Protein AF-A0A9E4ADN0-F1 (afdb_monomer_lite)

Secondary structure (DSSP, 8-state):
-------TTT-SSEEEEEEE---TTS--SS-EEEEEE-SSTT-EEEEEEE--TTS--EEEEEEEETTEEEEEE--B----SSEEEEEEEETTEEEEEEESSTT--

Sequence (105 aa):
MIERDVPNSVAKNITVSGIFTSDPDKPADAWIGIFIYSDDDLNYACLLFGGESNQAQKTLIGSMVKANWNKHGHPQTSFDVPIHLKLVKEDDVFSGYFRESEKDD

Radius of gyration: 14.73 Å; chains: 1; bounding box: 38×30×45 Å

Structure (mmCIF, N/CA/C/O backbone):
data_AF-A0A9E4ADN0-F1
#
_entry.id   AF-A0A9E4ADN0-F1
#
loop_
_atom_site.group_PDB
_atom_site.id
_atom_site.type_symbol
_atom_site.label_atom_id
_atom_site.label_alt_id
_atom_site.label_comp_id
_atom_site.label_asym_id
_atom_site.label_entity_id
_atom_site.label_seq_id
_atom_site.pdbx_PDB_ins_code
_atom_site.Cartn_x
_atom_site.Cartn_y
_atom_site.Cartn_z
_atom_site.occupancy
_atom_site.B_iso_or_equiv
_atom_site.auth_seq_id
_atom_site.auth_comp_id
_atom_site.auth_asym_id
_atom_site.auth_atom_id
_atom_site.pdbx_PDB_model_num
ATOM 1 N N . MET A 1 1 ? -5.833 -19.753 3.822 1.00 52.66 1 MET A N 1
ATOM 2 C CA . MET A 1 1 ? -5.507 -18.834 4.927 1.00 52.66 1 MET A CA 1
ATOM 3 C C . MET A 1 1 ? -4.324 -19.429 5.666 1.00 52.66 1 MET A C 1
ATOM 5 O O . MET A 1 1 ? -4.416 -20.580 6.068 1.00 52.66 1 MET A O 1
ATOM 9 N N . ILE A 1 2 ? -3.194 -18.724 5.709 1.00 59.56 2 ILE A N 1
ATOM 10 C CA . ILE A 1 2 ? -2.017 -19.131 6.487 1.00 59.56 2 ILE A CA 1
ATOM 11 C C . ILE A 1 2 ? -1.931 -18.127 7.630 1.00 59.56 2 ILE A C 1
ATOM 13 O O . ILE A 1 2 ? -1.767 -16.938 7.374 1.00 59.56 2 ILE A O 1
ATOM 17 N N . GLU A 1 3 ? -2.104 -18.593 8.860 1.00 63.88 3 GLU A N 1
ATOM 18 C CA . GLU A 1 3 ? -2.095 -17.747 10.054 1.00 63.88 3 GLU A CA 1
ATOM 19 C C . GLU A 1 3 ? -0.711 -17.786 10.711 1.00 63.88 3 GLU A C 1
ATOM 21 O O . GLU A 1 3 ? -0.030 -18.816 10.699 1.00 63.88 3 GLU A O 1
ATOM 26 N N . ARG A 1 4 ? -0.273 -16.656 11.275 1.00 61.94 4 ARG A N 1
ATOM 27 C CA . ARG A 1 4 ? 0.888 -16.598 12.169 1.00 61.94 4 ARG A CA 1
ATOM 28 C C . ARG A 1 4 ? 0.526 -15.790 13.402 1.00 61.94 4 ARG A C 1
ATOM 30 O O . ARG A 1 4 ? -0.013 -14.694 13.278 1.00 61.94 4 ARG A O 1
ATOM 37 N N . ASP A 1 5 ? 0.886 -16.315 14.566 1.00 70.25 5 ASP A N 1
ATOM 38 C CA . ASP A 1 5 ? 0.614 -15.664 15.841 1.00 70.25 5 ASP A CA 1
ATOM 39 C C . ASP A 1 5 ? 1.531 -14.453 16.038 1.00 70.25 5 ASP A C 1
ATOM 41 O O . ASP A 1 5 ? 2.734 -14.587 16.275 1.00 70.25 5 ASP A O 1
ATOM 45 N N . VAL A 1 6 ? 0.951 -13.257 15.972 1.00 67.44 6 VAL A N 1
ATOM 46 C CA . VAL A 1 6 ? 1.539 -12.044 16.545 1.00 67.44 6 VAL A CA 1
ATOM 47 C C . VAL A 1 6 ? 0.651 -11.645 17.721 1.00 67.44 6 VAL A C 1
ATOM 49 O O . VAL A 1 6 ? -0.512 -11.309 17.503 1.00 67.44 6 VAL A O 1
ATOM 52 N N . PRO A 1 7 ? 1.138 -11.695 18.974 1.00 67.00 7 PRO A N 1
ATOM 53 C CA . PRO A 1 7 ? 0.315 -11.335 20.120 1.00 67.00 7 PRO A CA 1
ATOM 54 C C . PRO A 1 7 ? -0.205 -9.896 20.007 1.00 67.00 7 PRO A C 1
ATOM 56 O O . PRO A 1 7 ? 0.569 -8.964 19.790 1.00 67.00 7 PRO A O 1
ATOM 59 N N . ASN A 1 8 ? -1.503 -9.685 20.241 1.00 63.53 8 ASN A N 1
ATOM 60 C CA . ASN A 1 8 ? -2.112 -8.346 20.204 1.00 63.53 8 ASN A CA 1
ATOM 61 C C . ASN A 1 8 ? -1.409 -7.339 21.133 1.00 63.53 8 ASN A C 1
ATOM 63 O O . ASN A 1 8 ? -1.388 -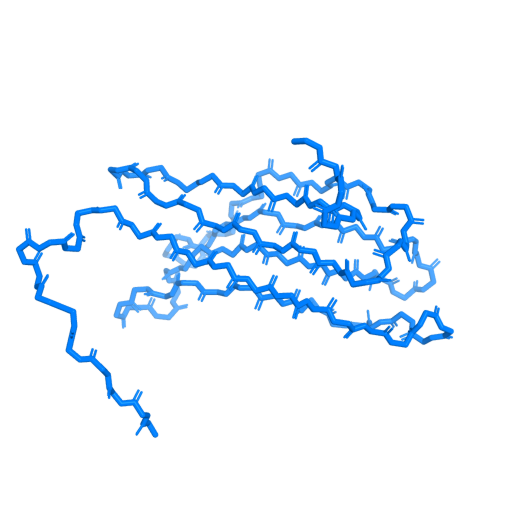6.144 20.858 1.00 63.53 8 ASN A O 1
ATOM 67 N N . SER A 1 9 ? -0.792 -7.817 22.219 1.00 65.88 9 SER A N 1
ATOM 68 C CA . SER A 1 9 ? -0.026 -6.993 23.160 1.00 65.88 9 SER A CA 1
ATOM 69 C C . SER A 1 9 ? 1.237 -6.363 22.560 1.00 65.88 9 SER A C 1
ATOM 71 O O . SER A 1 9 ? 1.696 -5.345 23.079 1.00 65.88 9 SER A O 1
ATOM 73 N N . VAL A 1 10 ? 1.785 -6.932 21.479 1.00 66.12 10 VAL A N 1
ATOM 74 C CA . VAL A 1 10 ? 2.960 -6.400 20.766 1.00 66.12 10 VAL A CA 1
ATOM 75 C C . VAL A 1 10 ? 2.602 -5.718 19.439 1.00 66.12 10 VAL A C 1
ATOM 77 O O . VAL A 1 10 ? 3.418 -4.977 18.900 1.00 66.12 10 VAL A O 1
ATOM 80 N N . ALA A 1 11 ? 1.374 -5.887 18.939 1.00 63.69 11 ALA A N 1
ATOM 81 C CA . ALA A 1 11 ? 0.909 -5.379 17.644 1.00 63.69 11 ALA A CA 1
ATOM 82 C C . ALA A 1 11 ? 0.394 -3.920 17.679 1.00 63.69 11 ALA A C 1
ATOM 84 O O . ALA A 1 11 ? -0.604 -3.598 17.039 1.00 63.69 11 ALA A O 1
ATOM 85 N N . LYS A 1 12 ? 1.039 -3.020 18.440 1.00 66.06 12 LYS A N 1
ATOM 86 C CA . LYS A 1 12 ? 0.599 -1.608 18.532 1.00 66.06 12 LYS A CA 1
ATOM 87 C C . LYS A 1 12 ? 0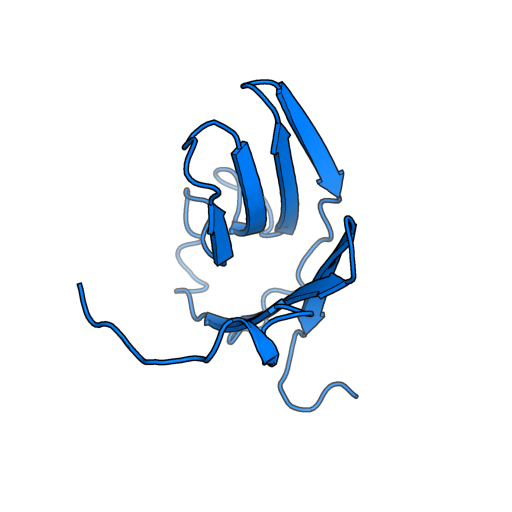.763 -0.850 17.214 1.00 66.06 12 LYS A C 1
ATOM 89 O O . LYS A 1 12 ? -0.152 -0.148 16.792 1.00 66.06 12 LYS A O 1
ATOM 94 N N . ASN A 1 13 ? 1.906 -1.047 16.563 1.00 77.62 13 ASN A N 1
ATOM 95 C CA . ASN A 1 13 ? 2.214 -0.466 15.264 1.00 77.62 13 ASN A CA 1
ATOM 96 C C . ASN A 1 13 ? 2.292 -1.593 14.242 1.00 77.62 13 ASN A C 1
ATOM 98 O O . ASN A 1 13 ? 2.913 -2.628 14.493 1.00 77.62 13 ASN A O 1
ATOM 102 N N . ILE A 1 14 ? 1.666 -1.388 13.089 1.00 82.81 14 ILE A N 1
ATOM 103 C CA . ILE A 1 14 ? 1.701 -2.352 11.991 1.00 82.81 14 ILE A CA 1
ATOM 104 C C . ILE A 1 14 ? 2.680 -1.814 10.962 1.00 82.81 14 ILE A C 1
ATOM 106 O O . ILE A 1 14 ? 2.551 -0.682 10.509 1.00 82.81 14 ILE A O 1
ATOM 110 N N . THR A 1 15 ? 3.664 -2.622 10.586 1.00 86.94 15 THR A N 1
ATOM 111 C CA . THR A 1 15 ? 4.478 -2.364 9.398 1.00 86.94 15 THR A CA 1
ATOM 112 C C . THR A 1 15 ? 4.288 -3.524 8.446 1.00 86.94 15 THR A C 1
ATOM 114 O O . THR A 1 15 ? 4.550 -4.671 8.803 1.00 86.94 15 THR A O 1
ATOM 117 N N . VAL A 1 16 ? 3.851 -3.215 7.231 1.00 89.12 16 VAL A N 1
ATOM 118 C CA . VAL A 1 16 ? 3.808 -4.168 6.127 1.00 89.12 16 VAL A CA 1
ATOM 119 C C . VAL A 1 16 ? 4.766 -3.665 5.065 1.00 89.12 16 VAL A C 1
ATOM 121 O O . VAL A 1 16 ? 4.664 -2.521 4.624 1.00 89.12 16 VAL A O 1
ATOM 124 N N . SER A 1 17 ? 5.705 -4.509 4.661 1.00 89.75 17 SER A N 1
ATOM 125 C CA . SER A 1 17 ? 6.613 -4.217 3.559 1.00 89.75 17 SER A CA 1
ATOM 126 C C . SER A 1 17 ? 6.585 -5.347 2.548 1.00 89.75 17 SER A C 1
ATOM 128 O O . SER A 1 17 ? 6.532 -6.518 2.926 1.00 89.75 17 SER A O 1
ATOM 130 N N . GLY A 1 18 ? 6.646 -4.989 1.275 1.00 88.00 18 GLY A N 1
ATOM 131 C CA . GLY A 1 18 ? 6.688 -5.932 0.172 1.00 88.00 18 GLY A CA 1
ATOM 132 C C . GLY A 1 18 ? 7.602 -5.425 -0.928 1.00 88.00 18 GLY A C 1
ATOM 133 O O . GLY A 1 18 ? 7.730 -4.218 -1.141 1.00 88.00 18 GLY A O 1
ATOM 134 N N . ILE A 1 19 ? 8.230 -6.374 -1.608 1.00 88.44 19 ILE A N 1
ATOM 135 C CA . ILE A 1 19 ? 9.014 -6.134 -2.811 1.00 88.44 19 ILE A CA 1
ATOM 136 C C . ILE A 1 19 ? 8.166 -6.633 -3.973 1.00 88.44 19 ILE A C 1
ATOM 138 O O . ILE A 1 19 ? 7.785 -7.805 -4.005 1.00 88.44 19 ILE A O 1
ATOM 142 N N . PHE A 1 20 ? 7.842 -5.736 -4.895 1.00 84.56 20 PHE A N 1
ATOM 143 C CA . PHE A 1 20 ? 6.973 -6.017 -6.025 1.00 84.56 20 PHE A CA 1
ATOM 144 C C . PHE A 1 20 ? 7.754 -5.857 -7.323 1.00 84.56 20 PHE A C 1
ATOM 146 O O . PHE A 1 20 ? 8.446 -4.866 -7.540 1.00 84.56 20 PHE A O 1
ATOM 153 N N . THR A 1 21 ? 7.629 -6.837 -8.206 1.00 78.25 21 THR A N 1
ATOM 154 C CA . THR A 1 21 ? 8.188 -6.790 -9.555 1.00 78.25 21 THR A CA 1
ATOM 155 C C . THR A 1 21 ? 7.048 -6.814 -10.562 1.00 78.25 21 THR A C 1
ATOM 157 O O . THR A 1 21 ? 6.023 -7.462 -10.351 1.00 78.25 21 THR A O 1
ATOM 160 N N . SER A 1 22 ? 7.213 -6.079 -11.657 1.00 72.50 22 SER A N 1
ATOM 161 C CA . SER A 1 22 ? 6.296 -6.108 -12.796 1.00 72.50 22 SER A CA 1
ATOM 162 C C . SER A 1 22 ? 7.097 -6.151 -14.093 1.00 72.50 22 SER A C 1
ATOM 164 O O . SER A 1 22 ? 8.278 -5.803 -14.095 1.00 72.50 22 SER A O 1
ATOM 166 N N . ASP A 1 23 ? 6.477 -6.636 -15.168 1.00 69.56 23 ASP A N 1
ATOM 167 C CA . ASP A 1 23 ? 7.064 -6.605 -16.509 1.00 69.56 23 ASP A CA 1
ATOM 168 C C . ASP A 1 23 ? 7.110 -5.136 -16.984 1.00 69.56 23 ASP A C 1
ATOM 170 O O . ASP A 1 23 ? 6.046 -4.530 -17.149 1.00 69.56 23 ASP A O 1
ATOM 174 N N . PRO A 1 24 ? 8.299 -4.533 -17.171 1.00 60.91 24 PRO A N 1
ATOM 175 C CA . PRO A 1 24 ? 8.413 -3.124 -17.544 1.00 60.91 24 PRO A CA 1
ATOM 176 C C . PRO A 1 24 ? 7.828 -2.836 -18.936 1.00 60.91 24 PRO A C 1
ATOM 178 O O . PRO A 1 24 ? 7.365 -1.722 -19.178 1.00 60.91 24 PRO A O 1
ATOM 181 N N . ASP A 1 25 ? 7.773 -3.840 -19.820 1.00 60.09 25 ASP A N 1
ATOM 182 C CA . ASP A 1 25 ? 7.226 -3.709 -21.176 1.00 60.09 25 ASP A CA 1
ATOM 183 C C . ASP A 1 25 ? 5.690 -3.8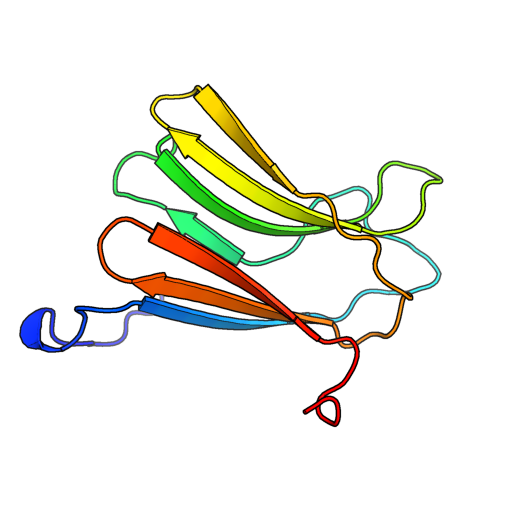25 -21.206 1.00 60.09 25 ASP A C 1
ATOM 185 O O . ASP A 1 25 ? 5.051 -3.557 -22.228 1.00 60.09 25 ASP A O 1
ATOM 189 N N . LYS A 1 26 ? 5.075 -4.230 -20.088 1.00 62.53 26 LYS A N 1
ATOM 190 C CA . LYS A 1 26 ? 3.624 -4.380 -19.923 1.00 62.53 26 LYS A CA 1
ATOM 191 C C . LYS A 1 26 ? 3.200 -3.764 -18.592 1.00 62.53 26 LYS A C 1
ATOM 193 O O . LYS A 1 26 ? 2.953 -4.506 -17.636 1.00 62.53 26 LYS A O 1
ATOM 198 N N . PRO A 1 27 ? 3.108 -2.422 -18.500 1.00 60.50 27 PRO A N 1
ATOM 199 C CA . PRO A 1 27 ? 2.658 -1.789 -17.273 1.00 60.50 27 PRO A CA 1
ATOM 200 C C . PRO A 1 27 ? 1.293 -2.364 -16.900 1.00 60.50 27 PRO A C 1
ATOM 202 O O . PRO A 1 27 ? 0.392 -2.425 -17.737 1.00 60.50 27 PRO A O 1
ATOM 205 N N . ALA A 1 28 ? 1.171 -2.838 -15.660 1.00 62.31 28 ALA A N 1
ATOM 206 C CA . ALA A 1 28 ? -0.081 -3.384 -15.170 1.00 62.31 28 ALA A CA 1
ATOM 207 C C . ALA A 1 28 ? -1.189 -2.334 -15.333 1.00 62.31 28 ALA A C 1
ATOM 209 O O . ALA A 1 28 ? -1.044 -1.198 -14.880 1.00 62.31 28 ALA A O 1
ATOM 210 N N . ASP A 1 29 ? -2.296 -2.737 -15.956 1.00 70.00 29 ASP A N 1
ATOM 211 C CA . ASP A 1 29 ? -3.536 -1.958 -16.069 1.00 70.00 29 ASP A CA 1
ATOM 212 C C . ASP A 1 29 ? -4.353 -1.969 -14.763 1.00 70.00 29 ASP A C 1
ATOM 214 O O . ASP A 1 29 ? -5.459 -1.430 -14.690 1.00 70.00 29 ASP A O 1
ATOM 218 N N . ALA A 1 30 ? -3.784 -2.571 -13.719 1.00 78.25 30 ALA A N 1
ATOM 219 C CA . ALA A 1 30 ? -4.329 -2.688 -12.384 1.00 78.25 30 ALA A CA 1
ATOM 220 C C . ALA A 1 30 ? -3.408 -2.027 -11.350 1.00 78.25 30 ALA A C 1
ATOM 222 O O . ALA A 1 30 ? -2.189 -1.950 -11.513 1.00 78.25 30 ALA A O 1
ATOM 223 N N . TRP A 1 31 ? -4.005 -1.606 -10.235 1.00 85.50 31 TRP A N 1
ATOM 224 C CA . TRP A 1 31 ? -3.264 -1.173 -9.057 1.00 85.50 31 TRP A CA 1
ATOM 225 C C . TRP A 1 31 ? -2.783 -2.384 -8.257 1.00 85.50 31 TRP A C 1
ATOM 227 O O . TRP A 1 31 ? -3.590 -3.192 -7.797 1.00 85.50 31 TRP A O 1
ATOM 237 N N . ILE A 1 32 ? -1.471 -2.491 -8.070 1.00 86.75 32 ILE A N 1
ATOM 238 C CA . ILE A 1 32 ? -0.809 -3.606 -7.389 1.00 86.75 32 ILE A CA 1
ATOM 239 C C . ILE A 1 32 ? -0.131 -3.071 -6.130 1.00 86.75 32 ILE A C 1
ATOM 241 O O . ILE A 1 32 ? 0.493 -2.018 -6.158 1.00 86.75 32 ILE A O 1
ATOM 245 N N . GLY A 1 33 ? -0.220 -3.785 -5.010 1.00 90.25 33 GLY A N 1
ATOM 246 C CA . GLY A 1 33 ? 0.533 -3.421 -3.814 1.00 90.25 33 GLY A CA 1
ATOM 247 C C . GLY A 1 33 ? -0.094 -3.940 -2.534 1.00 90.25 33 GLY A C 1
ATOM 248 O O . GLY A 1 33 ? -0.600 -5.060 -2.478 1.00 90.25 33 GLY A O 1
ATOM 249 N N . ILE A 1 34 ? -0.023 -3.119 -1.493 1.00 93.25 34 ILE A N 1
ATOM 250 C CA . ILE A 1 34 ? -0.435 -3.464 -0.137 1.00 93.25 34 ILE A CA 1
ATOM 251 C C . ILE A 1 34 ? -1.824 -2.891 0.130 1.00 93.25 34 ILE A C 1
ATOM 253 O O . ILE A 1 34 ? -2.042 -1.687 -0.009 1.00 93.25 34 ILE A O 1
ATOM 257 N N . PHE A 1 35 ? -2.725 -3.750 0.602 1.00 92.25 35 PHE A N 1
ATOM 258 C CA . PHE A 1 35 ? -3.998 -3.366 1.204 1.00 92.25 35 PHE A CA 1
ATOM 259 C C . PHE A 1 35 ? -4.031 -3.828 2.662 1.00 92.25 35 PHE A C 1
ATOM 261 O O . PHE A 1 35 ? -3.657 -4.962 2.965 1.00 92.25 35 PHE A O 1
ATOM 268 N N . ILE A 1 36 ? -4.491 -2.958 3.560 1.00 90.69 36 ILE A N 1
ATOM 269 C CA . ILE A 1 36 ? -4.770 -3.279 4.962 1.00 90.69 36 ILE A CA 1
ATOM 270 C C . ILE A 1 36 ? -6.252 -3.020 5.195 1.00 90.69 36 ILE A C 1
ATOM 272 O O . ILE A 1 36 ? -6.683 -1.867 5.230 1.00 90.69 36 ILE A O 1
ATOM 276 N N . TYR A 1 37 ? -7.010 -4.101 5.331 1.00 89.44 37 TYR A N 1
ATOM 277 C CA . TYR A 1 37 ? -8.442 -4.065 5.594 1.00 89.44 37 TYR A CA 1
ATOM 278 C C . TYR A 1 37 ? -8.721 -4.073 7.094 1.00 89.44 37 TYR A C 1
ATOM 280 O O . TYR A 1 37 ? -7.994 -4.694 7.872 1.00 89.44 37 TYR A O 1
ATOM 288 N N . SER A 1 38 ? -9.793 -3.391 7.485 1.00 86.25 38 SER A N 1
ATOM 289 C CA . SER A 1 38 ? -10.479 -3.696 8.740 1.00 86.25 38 SER A CA 1
ATOM 290 C C . SER A 1 38 ? -11.420 -4.897 8.557 1.00 86.25 38 SER A C 1
ATOM 292 O O . SER A 1 38 ? -11.456 -5.505 7.488 1.00 86.25 38 SER A O 1
ATOM 294 N N . ASP A 1 39 ? -12.221 -5.205 9.577 1.00 86.94 39 ASP A N 1
ATOM 295 C CA . ASP A 1 39 ? -13.304 -6.194 9.470 1.00 86.94 39 ASP A CA 1
ATOM 296 C C . ASP A 1 39 ? -14.396 -5.786 8.458 1.00 86.94 39 ASP A C 1
ATOM 298 O O . ASP A 1 39 ? -15.129 -6.635 7.959 1.00 86.94 39 ASP A O 1
ATOM 302 N N . ASP A 1 40 ? -14.508 -4.491 8.158 1.00 89.69 40 ASP A N 1
ATOM 303 C CA . ASP A 1 40 ? -15.362 -3.948 7.100 1.00 89.69 40 ASP A CA 1
ATOM 304 C C . ASP A 1 40 ? -14.512 -3.718 5.840 1.00 89.69 40 ASP A C 1
ATOM 306 O O . ASP A 1 40 ? -13.517 -2.981 5.868 1.00 89.69 40 ASP A O 1
ATOM 310 N N . ASP A 1 41 ? -14.901 -4.350 4.732 1.00 87.94 41 ASP A N 1
ATOM 311 C CA . ASP A 1 41 ? -14.194 -4.303 3.450 1.00 87.94 41 ASP A CA 1
ATOM 312 C C . ASP A 1 41 ? -14.278 -2.930 2.764 1.00 87.94 41 ASP A C 1
ATOM 314 O O . ASP A 1 41 ? -13.451 -2.606 1.908 1.00 87.94 41 ASP A O 1
ATOM 318 N N . LEU A 1 42 ? -15.206 -2.075 3.203 1.00 92.31 42 LEU A N 1
ATOM 319 C CA . LEU A 1 42 ? -15.317 -0.667 2.817 1.00 92.31 42 LEU A CA 1
ATOM 320 C C . LEU A 1 42 ? -14.453 0.256 3.686 1.00 92.31 42 LEU A C 1
ATOM 322 O O . LEU A 1 42 ? -14.554 1.483 3.573 1.00 92.31 42 LEU A O 1
ATOM 326 N N . ASN A 1 43 ? -13.610 -0.318 4.544 1.00 90.81 43 ASN A N 1
ATOM 327 C CA . ASN A 1 43 ? -12.635 0.378 5.368 1.00 90.81 43 ASN A CA 1
ATOM 328 C C . ASN A 1 43 ? -11.250 -0.250 5.172 1.00 90.81 43 ASN A C 1
ATOM 330 O O . ASN A 1 43 ? -10.914 -1.273 5.776 1.00 90.81 43 ASN A O 1
ATOM 334 N N . TYR A 1 44 ? -10.426 0.385 4.338 1.00 91.81 44 TYR A N 1
ATOM 335 C CA . TYR A 1 44 ? -9.060 -0.066 4.083 1.00 91.81 44 TYR A CA 1
ATOM 336 C C . TYR A 1 44 ? -8.100 1.095 3.850 1.00 91.81 44 TYR A C 1
ATOM 338 O O . TYR A 1 44 ? -8.485 2.152 3.355 1.00 91.81 44 TYR A O 1
ATOM 346 N N . ALA A 1 45 ? -6.825 0.872 4.155 1.00 92.62 45 ALA A N 1
ATOM 347 C CA . ALA A 1 45 ? -5.716 1.707 3.706 1.00 92.62 45 ALA A CA 1
ATOM 348 C C . ALA A 1 45 ? -4.917 0.956 2.638 1.00 92.62 45 ALA A C 1
ATOM 350 O O . ALA A 1 45 ? -4.821 -0.273 2.674 1.00 92.62 45 ALA A O 1
ATOM 351 N N . CYS A 1 46 ? -4.341 1.679 1.682 1.00 93.31 46 CYS A N 1
ATOM 352 C CA . CYS A 1 46 ? -3.551 1.068 0.623 1.00 93.31 46 CYS A CA 1
ATOM 353 C C . CYS A 1 46 ? -2.329 1.901 0.240 1.00 93.31 46 CYS A C 1
ATOM 355 O O . CYS A 1 46 ? -2.340 3.135 0.292 1.00 93.31 46 CYS A O 1
ATOM 357 N N . LEU A 1 47 ? -1.283 1.184 -0.165 1.00 93.50 47 LEU A N 1
ATOM 358 C CA . LEU A 1 47 ? -0.113 1.720 -0.842 1.00 93.50 47 LEU A CA 1
ATOM 359 C C . LEU A 1 47 ? 0.147 0.841 -2.059 1.00 93.50 47 LEU A C 1
ATOM 361 O O . LEU A 1 47 ? 0.491 -0.333 -1.919 1.00 93.50 47 LEU A O 1
ATOM 365 N N . LEU A 1 48 ? -0.059 1.415 -3.235 1.00 90.31 48 LEU A N 1
ATOM 366 C CA . LEU A 1 48 ? -0.103 0.712 -4.509 1.00 90.31 48 LEU A CA 1
ATOM 367 C C . LEU A 1 48 ? 0.868 1.357 -5.497 1.00 90.31 48 LEU A C 1
ATOM 369 O O . LEU A 1 48 ? 1.257 2.512 -5.334 1.00 90.31 48 LEU A O 1
ATOM 373 N N . PHE A 1 49 ? 1.207 0.628 -6.547 1.00 86.88 49 PHE A N 1
ATOM 374 C CA . PHE A 1 49 ? 1.795 1.137 -7.775 1.00 86.88 49 PHE A CA 1
ATOM 375 C C . PHE A 1 49 ? 0.960 0.644 -8.959 1.00 86.88 49 PHE A C 1
ATOM 377 O O . PHE A 1 49 ? 0.290 -0.387 -8.884 1.00 86.88 49 PHE A O 1
ATOM 384 N N . GLY A 1 50 ? 0.948 1.411 -10.037 1.00 82.88 50 GLY A N 1
ATOM 385 C CA . GLY A 1 50 ? 0.191 1.073 -11.234 1.00 82.88 50 GLY A CA 1
ATOM 386 C C . GLY A 1 50 ? 0.182 2.224 -12.226 1.00 82.88 50 GLY A C 1
ATOM 387 O O . GLY A 1 50 ? 0.568 3.351 -11.904 1.00 82.88 50 GLY A O 1
ATOM 388 N N . GLY A 1 51 ? -0.242 1.935 -13.450 1.00 71.31 51 GLY A N 1
ATOM 389 C CA . GLY A 1 51 ? -0.424 2.928 -14.501 1.00 71.31 51 GLY A CA 1
ATOM 390 C C . GLY A 1 51 ? -1.848 2.868 -15.031 1.00 71.31 51 GLY A C 1
ATOM 391 O O . GLY A 1 51 ? -2.432 1.798 -15.162 1.00 71.31 51 GLY A O 1
ATOM 392 N N . GLU A 1 52 ? -2.420 4.022 -15.357 1.00 67.69 52 GLU A N 1
ATOM 393 C CA . GLU A 1 52 ? -3.565 4.027 -16.268 1.00 67.69 52 GLU A CA 1
ATOM 394 C C . GLU A 1 52 ? -3.069 3.608 -17.662 1.00 67.69 52 GLU A C 1
ATOM 396 O O . GLU A 1 52 ? -1.893 3.795 -17.983 1.00 67.69 52 GLU A O 1
ATOM 401 N N . SER A 1 53 ? -3.948 3.058 -18.505 1.00 67.44 53 SER A N 1
ATOM 402 C CA . SER A 1 53 ? -3.586 2.654 -19.871 1.00 67.44 53 SER A CA 1
ATOM 403 C C . SER A 1 53 ? -2.822 3.774 -20.592 1.00 67.44 53 SER A C 1
ATOM 405 O O . SER A 1 53 ? -3.343 4.878 -20.756 1.00 67.44 53 SER A O 1
ATOM 407 N N . ASN A 1 54 ? -1.605 3.476 -21.057 1.00 64.19 54 ASN A N 1
ATOM 408 C CA . ASN A 1 54 ? -0.696 4.409 -21.739 1.00 64.19 54 ASN A CA 1
ATOM 409 C C . ASN A 1 54 ? -0.209 5.615 -20.902 1.00 64.19 54 ASN A C 1
ATOM 411 O O . ASN A 1 54 ? 0.216 6.617 -21.477 1.00 64.19 54 ASN A O 1
ATOM 415 N N . GLN A 1 55 ? -0.253 5.547 -19.570 1.00 70.56 55 GLN A N 1
ATOM 416 C CA . GLN A 1 55 ? 0.366 6.540 -18.685 1.00 70.56 55 GLN A CA 1
ATOM 417 C C . GLN A 1 55 ? 1.600 5.976 -17.979 1.00 70.56 55 GLN A C 1
ATOM 419 O O . GLN A 1 55 ? 1.744 4.765 -17.811 1.00 70.56 55 GLN A O 1
ATOM 424 N N . ALA A 1 56 ? 2.479 6.876 -17.530 1.00 72.88 56 ALA A N 1
ATOM 425 C CA . ALA A 1 56 ? 3.572 6.508 -16.641 1.00 72.88 56 ALA A CA 1
ATOM 426 C C . ALA A 1 56 ? 3.021 5.857 -15.362 1.00 72.88 56 ALA A C 1
ATOM 428 O O . ALA A 1 56 ? 1.989 6.284 -14.826 1.00 72.88 56 ALA A O 1
ATOM 429 N N . GLN A 1 57 ? 3.717 4.827 -14.876 1.00 76.50 57 GLN A N 1
ATOM 430 C CA . GLN A 1 57 ? 3.417 4.248 -13.577 1.00 76.50 57 GLN A CA 1
ATOM 431 C C . GLN A 1 57 ? 3.618 5.294 -12.478 1.00 76.50 57 GLN A C 1
ATOM 433 O O . GLN A 1 57 ? 4.517 6.139 -12.518 1.00 76.50 57 GLN A O 1
ATOM 438 N N . LYS A 1 58 ? 2.735 5.238 -11.490 1.00 83.00 58 LYS A N 1
ATOM 439 C CA . LYS A 1 58 ? 2.753 6.089 -10.307 1.00 83.00 58 LYS A CA 1
ATOM 440 C C . LYS A 1 58 ? 2.440 5.234 -9.090 1.00 83.00 58 LYS A C 1
ATOM 442 O O . LYS A 1 58 ? 1.770 4.206 -9.200 1.00 83.00 58 LYS A O 1
ATOM 447 N N . THR A 1 59 ? 2.904 5.655 -7.924 1.00 87.44 59 THR A N 1
ATOM 448 C CA . THR A 1 59 ? 2.380 5.115 -6.673 1.00 87.44 59 THR A CA 1
ATOM 449 C C . THR A 1 59 ? 1.046 5.771 -6.346 1.00 87.44 59 THR A C 1
ATOM 451 O O . THR A 1 59 ? 0.725 6.859 -6.825 1.00 87.44 59 THR A O 1
ATOM 454 N N . LEU A 1 60 ? 0.241 5.101 -5.534 1.00 89.50 60 LEU A N 1
ATOM 455 C CA . LEU A 1 60 ? -1.004 5.610 -4.990 1.00 89.50 60 LEU A CA 1
ATOM 456 C C . LEU A 1 60 ? -1.049 5.262 -3.509 1.00 89.50 60 LEU A C 1
ATOM 458 O O . LEU A 1 60 ? -0.974 4.096 -3.132 1.00 89.50 60 LEU A O 1
ATOM 462 N N . ILE A 1 61 ? -1.194 6.292 -2.681 1.00 91.44 61 ILE A N 1
ATOM 463 C CA . ILE A 1 61 ? -1.553 6.145 -1.274 1.00 91.44 61 ILE A CA 1
ATOM 464 C C . ILE A 1 61 ? -2.952 6.707 -1.060 1.00 91.44 61 ILE A C 1
ATOM 466 O O . ILE A 1 61 ? -3.284 7.816 -1.506 1.00 91.44 61 ILE A O 1
ATOM 470 N N . GLY A 1 62 ? -3.785 5.925 -0.390 1.00 92.81 62 GLY A N 1
ATOM 471 C CA . GLY A 1 62 ? -5.157 6.305 -0.116 1.00 92.81 62 GLY A CA 1
ATOM 472 C C . GLY A 1 62 ? -5.846 5.366 0.856 1.00 92.81 62 GLY A C 1
ATOM 473 O O . GLY A 1 62 ? -5.300 4.333 1.250 1.00 92.81 62 GLY A O 1
ATOM 474 N N . SER A 1 63 ? -7.063 5.731 1.225 1.00 93.19 63 SER A N 1
ATOM 475 C CA . SER A 1 63 ? -7.912 4.917 2.083 1.00 93.19 63 SER A CA 1
ATOM 476 C C . SER A 1 63 ? -9.372 4.996 1.660 1.00 93.19 63 SER A C 1
ATOM 478 O O . SER A 1 63 ? -9.844 6.016 1.159 1.00 93.19 63 SER A O 1
ATOM 480 N N . MET A 1 64 ? -10.102 3.910 1.868 1.00 94.62 64 MET A N 1
ATOM 481 C CA . MET A 1 64 ? -11.557 3.901 1.857 1.00 94.62 64 MET A CA 1
ATOM 482 C C . MET A 1 64 ? -12.033 3.993 3.304 1.00 94.62 64 MET A C 1
ATOM 484 O O . MET A 1 64 ? -11.564 3.226 4.142 1.00 94.62 64 MET A O 1
ATOM 488 N N . VAL A 1 65 ? -12.935 4.929 3.602 1.00 92.12 65 VAL A N 1
ATOM 489 C CA . VAL A 1 65 ? -13.578 5.047 4.919 1.00 92.12 65 VAL A CA 1
ATOM 490 C C . VAL A 1 65 ? -15.086 5.120 4.719 1.00 92.12 65 VAL A C 1
ATOM 492 O O . VAL A 1 65 ? -15.611 6.124 4.230 1.00 92.12 65 VAL A O 1
ATOM 495 N N . LYS A 1 66 ? -15.796 4.054 5.089 1.00 92.00 66 LYS A N 1
ATOM 496 C CA . LYS A 1 66 ? -17.251 3.906 4.943 1.00 92.00 66 LYS A CA 1
ATOM 497 C C . LYS A 1 66 ? -17.703 4.206 3.513 1.00 92.00 66 LYS A C 1
ATOM 499 O O . LYS A 1 66 ? -18.563 5.059 3.301 1.00 92.00 66 LYS A O 1
ATOM 504 N N . ALA A 1 67 ? -17.065 3.551 2.543 1.00 90.12 67 ALA A N 1
ATOM 505 C CA . ALA A 1 67 ? -17.281 3.751 1.105 1.00 90.12 67 ALA A CA 1
ATOM 506 C C . ALA A 1 67 ? -16.923 5.149 0.555 1.00 90.12 67 ALA A C 1
ATOM 508 O O . ALA A 1 67 ? -17.258 5.461 -0.587 1.00 90.12 67 ALA A O 1
ATOM 509 N N . ASN A 1 68 ? -16.217 5.984 1.324 1.00 93.88 68 ASN A N 1
ATOM 510 C CA . ASN A 1 68 ? -15.683 7.253 0.833 1.00 93.88 68 ASN A CA 1
ATOM 511 C C . ASN A 1 68 ? -14.188 7.123 0.553 1.00 93.88 68 ASN A C 1
ATOM 513 O O . ASN A 1 68 ? -13.399 6.843 1.459 1.00 93.88 68 ASN A O 1
ATOM 517 N N . TRP A 1 69 ? -13.808 7.345 -0.705 1.00 93.50 69 TRP A N 1
ATOM 518 C CA . TRP A 1 69 ? -12.414 7.320 -1.130 1.00 93.50 69 TRP A CA 1
ATOM 519 C C . TRP A 1 69 ? -11.680 8.595 -0.707 1.00 93.50 69 TRP A C 1
ATOM 521 O O . TRP A 1 69 ? -12.069 9.703 -1.079 1.00 93.50 69 TRP A O 1
ATOM 531 N N . ASN A 1 70 ? -10.573 8.425 0.011 1.00 91.94 70 ASN A N 1
ATOM 532 C CA . ASN A 1 70 ? -9.674 9.484 0.446 1.00 91.94 70 ASN A CA 1
ATOM 533 C C . ASN A 1 70 ? -8.331 9.322 -0.270 1.00 91.94 70 ASN A C 1
ATOM 535 O O . ASN A 1 70 ? -7.523 8.441 0.037 1.00 91.94 70 ASN A O 1
ATOM 539 N N . LYS A 1 71 ? -8.096 10.185 -1.260 1.00 87.75 71 LYS A N 1
ATOM 540 C CA . LYS A 1 71 ? -6.842 10.229 -2.017 1.00 87.75 71 LYS A CA 1
ATOM 541 C C . LYS A 1 71 ? -5.805 11.049 -1.253 1.00 87.75 71 LYS A C 1
ATOM 543 O O . LYS A 1 71 ? -6.022 12.236 -1.031 1.00 87.75 71 LYS A O 1
ATOM 548 N N . HIS A 1 72 ? -4.660 10.444 -0.939 1.00 85.00 72 HIS A N 1
ATOM 549 C CA . HIS A 1 72 ? -3.583 11.109 -0.196 1.00 85.00 72 HIS A CA 1
ATOM 550 C C . HIS A 1 72 ? -2.366 11.477 -1.061 1.00 85.00 72 HIS A C 1
ATOM 552 O O . HIS A 1 72 ? -1.642 12.406 -0.718 1.00 85.00 72 HIS A O 1
ATOM 558 N N . GLY A 1 73 ? -2.153 10.834 -2.215 1.00 84.94 73 GLY A N 1
ATOM 559 C CA . GLY A 1 73 ? -1.091 11.249 -3.141 1.00 84.94 73 GLY A CA 1
ATOM 560 C C . GLY A 1 73 ? -0.859 10.279 -4.292 1.00 84.94 73 GLY A C 1
ATOM 561 O O . GLY A 1 73 ? -1.245 9.114 -4.191 1.00 84.94 73 GLY A O 1
ATOM 562 N N . HIS A 1 74 ? -0.285 10.776 -5.399 1.00 85.81 74 HIS A N 1
ATOM 563 C CA . HIS A 1 74 ? 0.137 9.966 -6.557 1.00 85.81 74 HIS A CA 1
ATOM 564 C C . HIS A 1 74 ? 1.577 10.293 -7.015 1.00 85.81 74 HIS A C 1
ATOM 566 O O . HIS A 1 74 ? 1.753 10.896 -8.081 1.00 85.81 74 HIS A O 1
ATOM 572 N N . PRO A 1 75 ? 2.607 9.988 -6.209 1.00 82.62 75 PRO A N 1
ATOM 573 C CA . PRO A 1 75 ? 3.997 10.189 -6.613 1.00 82.62 75 PRO A CA 1
ATOM 574 C C . PRO A 1 75 ? 4.326 9.422 -7.901 1.00 82.62 75 PRO A C 1
ATOM 576 O O . PRO A 1 75 ? 3.941 8.265 -8.053 1.00 82.62 75 PRO A O 1
ATOM 579 N N . GLN A 1 76 ? 5.030 10.059 -8.835 1.00 79.12 76 GLN A N 1
ATOM 580 C CA . GLN A 1 76 ? 5.558 9.361 -10.011 1.00 79.12 76 GLN A CA 1
ATOM 581 C C . GLN A 1 76 ? 6.652 8.377 -9.582 1.00 79.12 76 GLN A C 1
ATOM 583 O O . GLN A 1 76 ? 7.364 8.644 -8.616 1.00 79.12 76 GLN A O 1
ATOM 588 N N . THR A 1 77 ? 6.779 7.265 -10.301 1.00 72.44 77 THR A N 1
ATOM 589 C CA . THR A 1 77 ? 7.876 6.301 -10.124 1.00 72.44 77 THR A CA 1
ATOM 590 C C . THR A 1 77 ? 8.795 6.351 -11.336 1.00 72.44 77 THR A C 1
ATOM 592 O O . THR A 1 77 ? 8.297 6.450 -12.459 1.00 72.44 77 THR A O 1
ATOM 595 N N . SER A 1 78 ? 10.108 6.228 -11.145 1.00 66.69 78 SER A N 1
ATOM 596 C CA . SER A 1 78 ? 11.089 6.210 -12.243 1.00 66.69 78 SER A CA 1
ATOM 597 C C . SER A 1 78 ? 11.127 4.921 -13.079 1.00 66.69 78 SER A C 1
ATOM 599 O O . SER A 1 78 ? 11.865 4.886 -14.057 1.00 66.69 78 SER A O 1
ATOM 601 N N . PHE A 1 79 ? 10.302 3.913 -12.754 1.00 61.50 79 PHE A N 1
ATOM 602 C CA . PHE A 1 79 ? 10.271 2.566 -13.358 1.00 61.50 79 PHE A CA 1
ATOM 603 C C . PHE A 1 79 ? 11.381 1.589 -12.940 1.00 61.50 79 PHE A C 1
ATOM 605 O O . PHE A 1 79 ? 11.465 0.499 -13.510 1.00 61.50 79 PHE A O 1
ATOM 612 N N . ASP A 1 80 ? 12.156 1.879 -11.899 1.00 64.62 80 ASP A N 1
ATOM 613 C CA . ASP A 1 80 ? 13.083 0.878 -11.372 1.00 64.62 80 ASP A CA 1
ATOM 614 C C . ASP A 1 80 ? 12.314 -0.202 -10.585 1.00 64.62 80 ASP A C 1
ATOM 616 O O . ASP A 1 80 ? 11.802 0.013 -9.486 1.00 64.62 80 ASP A O 1
ATOM 620 N N . VAL A 1 81 ? 12.169 -1.382 -11.198 1.00 66.38 81 VAL A N 1
ATOM 621 C CA . VAL A 1 81 ? 11.791 -2.616 -10.499 1.00 66.38 81 VAL A CA 1
ATOM 622 C C . VAL A 1 81 ? 13.063 -3.312 -9.997 1.00 66.38 81 VAL A C 1
ATOM 624 O O . VAL A 1 81 ? 14.054 -3.373 -10.727 1.00 66.38 81 VAL A O 1
ATOM 627 N N . PRO A 1 82 ? 13.054 -3.911 -8.796 1.00 79.25 82 PRO A N 1
ATOM 628 C CA . PRO A 1 82 ? 11.903 -4.103 -7.916 1.00 79.25 82 PRO A CA 1
ATOM 629 C C . PRO A 1 82 ? 11.445 -2.829 -7.190 1.00 79.25 82 PRO A C 1
ATOM 631 O O . PRO A 1 82 ? 12.256 -2.067 -6.685 1.00 79.25 82 PRO A O 1
ATOM 634 N N . ILE A 1 83 ? 10.127 -2.654 -7.063 1.00 81.88 83 ILE A N 1
ATOM 635 C CA . ILE A 1 83 ? 9.524 -1.568 -6.286 1.00 81.88 83 ILE A CA 1
ATOM 636 C C . ILE A 1 83 ? 9.357 -2.034 -4.843 1.00 81.88 83 ILE A C 1
ATOM 638 O O . ILE A 1 83 ? 8.684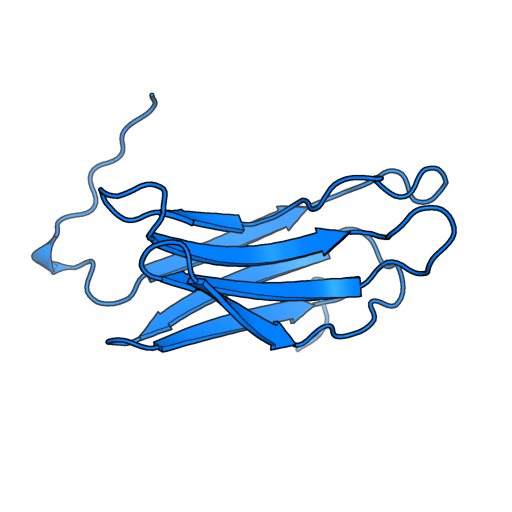 -3.031 -4.559 1.00 81.88 83 ILE A O 1
ATOM 642 N N . HIS A 1 84 ? 9.929 -1.274 -3.917 1.00 87.19 84 HIS A N 1
ATOM 643 C CA . HIS A 1 84 ? 9.803 -1.528 -2.489 1.00 87.19 84 HIS A CA 1
ATOM 644 C C . HIS A 1 84 ? 8.672 -0.677 -1.938 1.0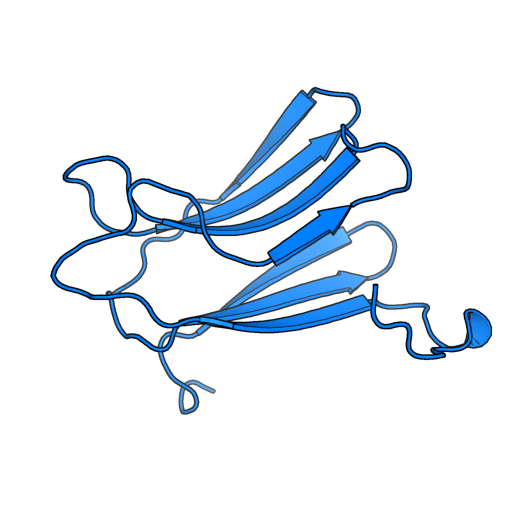0 87.19 84 HIS A C 1
ATOM 646 O O . HIS A 1 84 ? 8.768 0.546 -1.960 1.00 87.19 84 HIS A O 1
ATOM 652 N N . LEU A 1 85 ? 7.620 -1.304 -1.413 1.00 89.00 85 LEU A N 1
ATOM 653 C CA . LEU A 1 85 ? 6.535 -0.606 -0.728 1.00 89.00 85 LEU A CA 1
ATOM 654 C C . LEU A 1 85 ? 6.583 -0.920 0.762 1.00 89.00 85 LEU A C 1
ATOM 656 O O . LEU A 1 85 ? 6.696 -2.080 1.157 1.00 89.00 85 LEU A O 1
ATOM 660 N N . LYS A 1 86 ? 6.450 0.112 1.592 1.00 91.50 86 LYS A N 1
ATOM 661 C CA . LYS A 1 86 ? 6.321 -0.009 3.044 1.00 91.50 86 LYS A CA 1
ATOM 662 C C . LYS A 1 86 ? 5.158 0.851 3.518 1.00 91.50 86 LYS A C 1
ATOM 664 O O . LYS A 1 86 ? 5.161 2.063 3.329 1.00 91.50 86 LYS A O 1
ATOM 669 N N . LEU A 1 87 ? 4.188 0.221 4.167 1.00 90.19 87 LEU A N 1
ATOM 670 C CA . LEU A 1 87 ? 3.051 0.874 4.800 1.00 90.19 87 LEU A CA 1
ATOM 671 C C . LEU A 1 87 ? 3.185 0.731 6.316 1.00 90.19 87 LEU A C 1
ATOM 673 O O . LEU A 1 87 ? 3.284 -0.383 6.835 1.00 90.19 87 LEU A O 1
ATOM 677 N N . VAL A 1 88 ? 3.222 1.864 7.012 1.00 89.88 88 VAL A N 1
ATOM 678 C CA . VAL A 1 88 ? 3.361 1.937 8.469 1.00 89.88 88 VAL A CA 1
ATOM 679 C C . VAL A 1 88 ? 2.094 2.537 9.053 1.00 89.88 88 VAL A C 1
ATOM 681 O O . VAL A 1 88 ? 1.644 3.581 8.592 1.00 89.88 88 VAL A O 1
ATOM 684 N N . LYS A 1 89 ? 1.541 1.884 10.073 1.00 87.44 89 LYS A N 1
ATOM 685 C CA . LYS A 1 89 ? 0.496 2.423 10.939 1.00 87.44 89 LYS A CA 1
ATOM 686 C C . LYS A 1 89 ? 1.104 2.806 12.281 1.00 87.44 89 LYS A C 1
ATOM 688 O O . LYS A 1 89 ? 1.600 1.931 12.996 1.00 87.44 89 LYS A O 1
ATOM 693 N N . GLU A 1 90 ? 0.996 4.080 12.620 1.00 87.81 90 GLU A N 1
ATOM 694 C CA . GLU A 1 90 ? 1.299 4.634 13.940 1.00 87.81 90 GLU A CA 1
ATOM 695 C C . GLU A 1 90 ? 0.023 5.297 14.453 1.00 87.81 90 GLU A C 1
ATOM 697 O O . GLU A 1 90 ? -0.502 6.209 13.816 1.00 87.81 90 GLU A O 1
ATOM 702 N N . ASP A 1 91 ? -0.518 4.788 15.562 1.00 84.88 91 ASP A N 1
ATOM 703 C CA . ASP A 1 91 ? -1.828 5.198 16.077 1.00 84.88 91 ASP A CA 1
ATOM 704 C C . ASP A 1 91 ? -2.896 5.180 14.964 1.00 84.88 91 ASP A C 1
ATOM 706 O O . ASP A 1 91 ? -3.115 4.130 14.359 1.00 84.88 91 ASP A O 1
ATOM 710 N N . ASP A 1 92 ? -3.539 6.304 14.654 1.00 82.56 92 ASP A N 1
ATOM 711 C CA . ASP A 1 92 ? -4.587 6.400 13.626 1.00 82.56 92 ASP A CA 1
ATOM 712 C C . ASP A 1 92 ? -4.065 6.822 12.241 1.00 82.56 92 ASP A C 1
ATOM 714 O O . ASP A 1 92 ? -4.848 7.080 11.324 1.00 82.56 92 ASP A O 1
ATOM 718 N N . VAL A 1 93 ? -2.744 6.903 12.066 1.00 83.94 93 VAL A N 1
ATOM 719 C CA . VAL A 1 93 ? -2.120 7.424 10.847 1.00 83.94 93 VAL A CA 1
ATOM 720 C C . VAL A 1 93 ? -1.445 6.307 10.065 1.00 83.94 93 VAL A C 1
ATOM 722 O O . VAL A 1 93 ? -0.640 5.545 10.599 1.00 83.94 93 VAL A O 1
ATOM 725 N N . PHE A 1 94 ? -1.747 6.249 8.767 1.00 87.19 94 PHE A N 1
ATOM 726 C CA . PHE A 1 94 ? -1.030 5.419 7.806 1.00 87.19 94 PHE A CA 1
ATOM 727 C C . PHE A 1 94 ? -0.066 6.269 6.977 1.00 87.19 94 PHE A C 1
ATOM 729 O O . PHE A 1 94 ? -0.479 7.221 6.312 1.00 87.19 94 PHE A O 1
ATOM 736 N N . SER A 1 95 ? 1.202 5.870 6.970 1.00 89.12 95 SER A N 1
ATOM 737 C CA . SER A 1 95 ? 2.280 6.491 6.200 1.00 89.12 95 SER A CA 1
ATOM 738 C C . SER A 1 95 ? 2.842 5.490 5.198 1.00 89.12 95 SER A C 1
ATOM 740 O O . SER A 1 95 ? 3.215 4.372 5.562 1.00 89.12 95 SER A O 1
ATOM 742 N N . GLY A 1 96 ? 2.896 5.887 3.927 1.00 87.62 96 GLY A N 1
ATOM 743 C CA . GLY A 1 96 ? 3.465 5.077 2.855 1.00 87.62 96 GLY A CA 1
ATOM 744 C C . GLY A 1 96 ? 4.845 5.564 2.451 1.00 87.62 96 GLY A C 1
ATOM 745 O O . GLY A 1 96 ? 5.063 6.760 2.274 1.00 87.62 96 GLY A O 1
ATOM 746 N N . TYR A 1 97 ? 5.748 4.614 2.260 1.00 86.75 97 TYR A N 1
ATOM 747 C CA . TYR A 1 97 ? 7.097 4.832 1.765 1.00 86.75 97 TYR A CA 1
ATOM 748 C C . TYR A 1 97 ? 7.304 3.936 0.553 1.00 86.75 97 TYR A C 1
ATOM 750 O O . TYR A 1 97 ? 6.899 2.770 0.565 1.00 86.75 97 TYR A O 1
ATOM 758 N N . PHE A 1 98 ? 7.962 4.468 -0.468 1.00 83.00 98 PHE A N 1
ATOM 759 C CA . PHE A 1 98 ? 8.436 3.675 -1.588 1.00 83.00 98 PHE A CA 1
ATOM 760 C C . PHE A 1 98 ? 9.903 4.000 -1.865 1.00 83.00 98 PHE A C 1
ATOM 762 O O . PHE A 1 98 ? 10.336 5.127 -1.624 1.00 83.00 98 PHE A O 1
ATOM 769 N N . ARG A 1 99 ? 10.666 3.000 -2.310 1.00 76.50 99 ARG A N 1
ATOM 770 C CA . ARG A 1 99 ? 12.047 3.166 -2.785 1.00 76.50 99 ARG A CA 1
ATOM 771 C C . ARG A 1 99 ? 12.190 2.556 -4.166 1.00 76.50 99 ARG A C 1
ATOM 773 O O . ARG A 1 99 ? 11.539 1.551 -4.461 1.00 76.50 99 ARG A O 1
ATOM 780 N N . GLU A 1 100 ? 13.042 3.189 -4.961 1.00 63.12 100 GLU A N 1
ATOM 781 C CA . GLU A 1 100 ? 13.379 2.774 -6.322 1.00 63.12 100 GLU A CA 1
ATOM 782 C C . GLU A 1 100 ? 14.481 1.698 -6.299 1.00 63.12 100 GLU A C 1
ATOM 784 O O . GLU A 1 100 ? 14.488 0.817 -7.153 1.00 63.12 100 GLU A O 1
ATOM 789 N N . SER A 1 101 ? 15.338 1.659 -5.263 1.00 58.41 101 SER A N 1
ATOM 790 C CA . SER A 1 101 ? 16.233 0.517 -5.016 1.00 58.41 101 SER A CA 1
ATOM 791 C C . SER A 1 101 ? 16.454 0.173 -3.532 1.00 58.41 101 SER A C 1
ATOM 793 O O . SER A 1 101 ? 16.308 1.017 -2.646 1.00 58.41 101 SER A O 1
ATOM 795 N N . GLU A 1 102 ? 16.895 -1.065 -3.246 1.00 52.38 102 GLU A N 1
ATOM 796 C CA . GLU A 1 102 ? 17.365 -1.487 -1.906 1.00 52.38 102 GLU A CA 1
ATOM 797 C C . GLU A 1 102 ? 18.530 -0.644 -1.366 1.00 52.38 102 GLU A C 1
ATOM 799 O O . GLU A 1 102 ? 18.798 -0.672 -0.166 1.00 52.38 102 GLU A O 1
ATOM 804 N N . LYS A 1 103 ? 19.243 0.070 -2.246 1.00 52.19 103 LYS A N 1
ATOM 805 C CA . LYS A 1 103 ? 20.426 0.868 -1.910 1.00 52.19 103 LYS A CA 1
ATOM 806 C C . LYS A 1 103 ? 20.123 2.345 -1.671 1.00 52.19 103 LYS A C 1
ATOM 808 O O . LYS A 1 103 ? 21.049 3.072 -1.324 1.00 52.19 103 LYS A O 1
ATOM 813 N N . ASP A 1 104 ? 18.882 2.784 -1.865 1.00 52.34 104 ASP A N 1
ATOM 814 C CA . ASP A 1 104 ? 18.498 4.148 -1.511 1.00 52.34 104 ASP A CA 1
ATOM 815 C C . ASP A 1 104 ? 18.336 4.230 0.008 1.00 52.34 104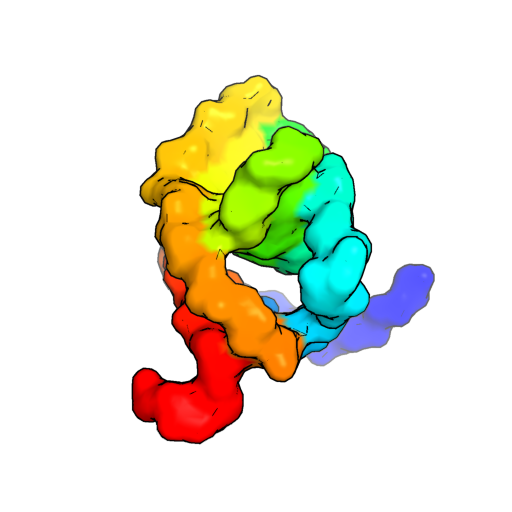 ASP A C 1
ATOM 817 O O . ASP A 1 104 ? 17.624 3.403 0.586 1.00 52.34 104 ASP A O 1
ATOM 821 N N . ASP A 1 105 ? 19.030 5.182 0.641 1.00 45.31 105 ASP A N 1
ATOM 822 C CA . ASP A 1 105 ? 19.145 5.330 2.103 1.00 45.31 105 ASP A CA 1
ATOM 823 C C . ASP A 1 105 ? 17.814 5.533 2.836 1.00 45.31 105 ASP A C 1
ATOM 825 O O . ASP A 1 105 ? 16.900 6.262 2.373 1.00 45.31 105 ASP A O 1
#

Foldseek 3Di:
DDDDDDDPVPPQKDKDKDWDDDDLVDWDCDWDFDWDDDVDNQWIWDWTWGAHVPGAIWIWTWTGDNNDTGGDDTHGDPSQPRKMWMWMDHPNDIDIDIDSDPPDD

pLDDT: mean 79.1, std 12.54, range [45.31, 94.62]